Protein AF-A0A5K0VPQ0-F1 (afdb_monomer)

Solvent-accessible surface area (backbone atoms only — not comparable to full-atom values): 3478 Å² total; per-residue (Å²): 125,65,78,88,79,54,53,75,66,54,50,48,52,49,48,52,54,46,55,71,38,23,80,84,67,79,86,60,72,46,73,66,35,50,53,51,43,36,52,73,72,70,44,87,70,48,76,67,56,56,48,54,69,72,74,91

pLDDT: mean 70.82, std 9.48, range [41.31, 84.19]

Radius of gyration: 11.87 Å; Cα contacts (8 Å, |Δi|>4): 30; chains: 1; bounding box: 22×21×29 Å

Organism: NCBI:txid210225

Structure (mmCIF, N/CA/C/O backbone):
data_AF-A0A5K0VPQ0-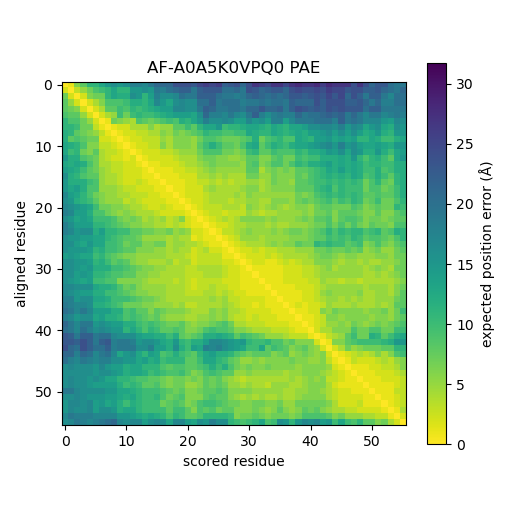F1
#
_entry.id   AF-A0A5K0VPQ0-F1
#
loop_
_atom_site.group_PDB
_atom_site.id
_atom_site.type_symbol
_atom_site.label_atom_id
_atom_site.label_alt_id
_atom_site.label_comp_id
_atom_site.label_asym_id
_atom_site.label_entity_id
_atom_site.label_seq_id
_atom_site.pdbx_PDB_ins_code
_atom_site.Cartn_x
_atom_site.Cartn_y
_atom_site.Cartn_z
_atom_site.occupancy
_atom_site.B_iso_or_equiv
_atom_site.auth_seq_id
_atom_site.auth_comp_id
_atom_site.auth_asym_id
_atom_site.auth_atom_id
_atom_site.pdbx_PDB_model_num
ATOM 1 N N . VAL A 1 1 ? -6.112 -16.209 10.441 1.00 41.31 1 VAL A N 1
ATOM 2 C CA . VAL A 1 1 ? -6.574 -15.734 11.780 1.00 41.31 1 VAL A CA 1
ATOM 3 C C . VAL A 1 1 ? -5.368 -15.246 12.587 1.00 41.31 1 VAL A C 1
ATOM 5 O O . VAL A 1 1 ? -4.997 -15.842 13.587 1.00 41.31 1 VAL A O 1
ATOM 8 N N . ILE A 1 2 ? -4.696 -14.198 12.094 1.00 47.75 2 ILE A N 1
ATOM 9 C CA . ILE A 1 2 ? -3.434 -13.676 12.663 1.00 47.75 2 ILE A CA 1
ATOM 10 C C . ILE A 1 2 ? -3.683 -12.378 13.464 1.00 47.75 2 ILE A C 1
ATOM 12 O O . ILE A 1 2 ? -2.878 -11.983 14.299 1.00 47.75 2 ILE A O 1
ATOM 16 N N . ALA A 1 3 ? -4.860 -11.764 13.296 1.00 50.03 3 ALA A N 1
ATOM 17 C CA . ALA A 1 3 ? -5.230 -10.494 13.919 1.00 50.03 3 ALA A CA 1
ATOM 18 C C . ALA A 1 3 ? -5.461 -10.553 15.443 1.00 50.03 3 ALA A C 1
ATOM 20 O O . ALA A 1 3 ? -5.425 -9.515 16.093 1.00 50.03 3 ALA A O 1
ATOM 21 N N . GLU A 1 4 ? -5.689 -11.732 16.031 1.00 55.94 4 GLU A N 1
ATOM 22 C CA . GLU A 1 4 ? -6.050 -11.841 17.456 1.00 55.94 4 GLU A CA 1
ATOM 23 C C . GLU A 1 4 ? -4.847 -11.848 18.414 1.00 55.94 4 GLU A C 1
ATOM 25 O O . GLU A 1 4 ? -5.042 -11.763 19.622 1.00 55.94 4 GLU A O 1
ATOM 30 N N . ASN A 1 5 ? -3.612 -11.922 17.903 1.00 53.03 5 ASN A N 1
ATOM 31 C CA . ASN A 1 5 ? -2.400 -12.022 18.732 1.00 53.03 5 ASN A CA 1
ATOM 32 C C . ASN A 1 5 ? -1.382 -10.892 18.492 1.00 53.03 5 ASN A C 1
ATOM 34 O O . ASN A 1 5 ? -0.244 -10.982 18.948 1.00 53.03 5 ASN A O 1
ATOM 38 N N . MET A 1 6 ? -1.773 -9.841 17.765 1.00 5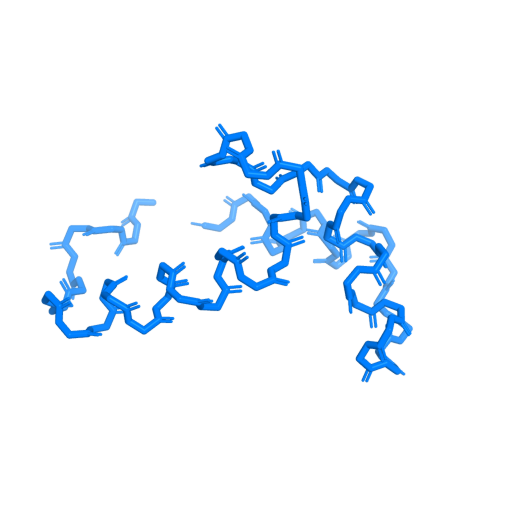7.06 6 MET A N 1
ATOM 39 C CA . MET A 1 6 ? -0.917 -8.687 17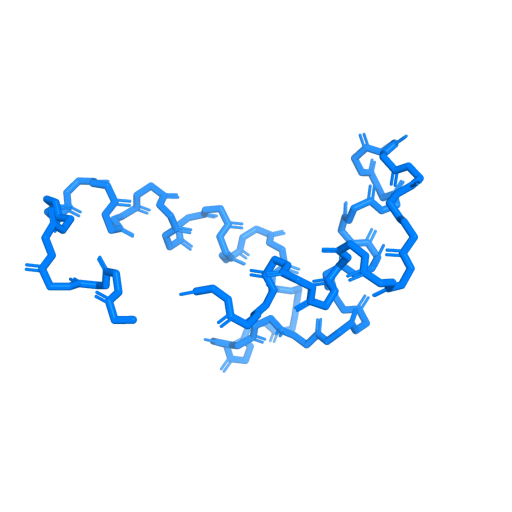.485 1.00 57.06 6 MET A CA 1
ATOM 40 C C . MET A 1 6 ? -1.190 -7.568 18.492 1.00 57.06 6 MET A C 1
ATOM 42 O O . MET A 1 6 ? -2.336 -7.166 18.694 1.00 57.06 6 MET A O 1
ATOM 46 N N . SER A 1 7 ? -0.134 -7.037 19.105 1.00 63.94 7 SER A N 1
ATOM 47 C CA . SER A 1 7 ? -0.215 -5.869 19.991 1.00 63.94 7 SER A CA 1
ATOM 48 C C . SER A 1 7 ? -0.773 -4.656 19.233 1.00 63.94 7 SER A C 1
ATOM 50 O O . SER A 1 7 ? -0.506 -4.498 18.042 1.00 63.94 7 SER A O 1
ATOM 52 N N . GLU A 1 8 ? -1.491 -3.744 19.901 1.00 66.44 8 GLU A N 1
ATOM 53 C CA . GLU A 1 8 ? -2.050 -2.528 19.270 1.00 66.44 8 GLU A CA 1
ATOM 54 C C . GLU A 1 8 ? -1.003 -1.699 18.499 1.00 66.44 8 GLU A C 1
ATOM 56 O O . GLU A 1 8 ? -1.321 -1.033 17.511 1.00 66.44 8 GLU A O 1
ATOM 61 N N . GLU A 1 9 ? 0.257 -1.758 18.929 1.00 66.88 9 GLU A N 1
ATOM 62 C CA . GLU A 1 9 ? 1.395 -1.127 18.260 1.00 66.88 9 GLU A CA 1
ATOM 63 C C . GLU A 1 9 ? 1.758 -1.811 16.935 1.00 66.88 9 GLU A C 1
ATOM 65 O O . GLU A 1 9 ? 1.994 -1.126 15.938 1.00 66.88 9 GLU A O 1
ATOM 70 N N . GLU A 1 10 ? 1.723 -3.144 16.880 1.00 62.50 10 GLU A N 1
ATOM 71 C CA . GLU A 1 10 ? 1.927 -3.894 15.639 1.00 62.50 10 GLU A CA 1
ATOM 72 C C . GLU A 1 10 ? 0.742 -3.725 14.692 1.00 62.50 10 GLU A C 1
ATOM 74 O O . GLU A 1 10 ? 0.940 -3.559 13.491 1.00 62.50 10 GLU A O 1
ATOM 79 N N . ILE A 1 11 ? -0.483 -3.650 15.222 1.00 67.25 11 ILE A N 1
ATOM 80 C CA . ILE A 1 11 ? -1.676 -3.314 14.435 1.00 67.25 11 ILE A CA 1
ATOM 81 C C . ILE A 1 11 ? -1.540 -1.910 13.840 1.00 67.25 11 ILE A C 1
ATOM 83 O O . ILE A 1 11 ? -1.853 -1.714 12.669 1.00 67.25 11 ILE A O 1
ATOM 87 N N . LYS A 1 12 ? -1.050 -0.921 14.599 1.00 70.88 12 LYS A N 1
ATOM 88 C CA . LYS A 1 12 ? -0.797 0.433 14.076 1.00 70.88 12 LYS A CA 1
ATOM 89 C C . LYS A 1 12 ? 0.300 0.453 13.017 1.00 70.88 12 LYS A C 1
ATOM 91 O O . LYS A 1 12 ? 0.122 1.124 12.002 1.00 70.88 12 LYS A O 1
ATOM 96 N N . GLY A 1 13 ? 1.400 -0.267 13.232 1.00 68.88 13 GLY A N 1
ATOM 97 C CA . GLY A 1 13 ? 2.491 -0.377 12.261 1.00 68.88 13 GLY A CA 1
ATOM 98 C C . GLY A 1 13 ? 2.031 -1.040 10.965 1.00 68.88 13 GLY A C 1
ATOM 99 O O . GLY A 1 13 ? 2.247 -0.500 9.878 1.00 68.88 13 GLY A O 1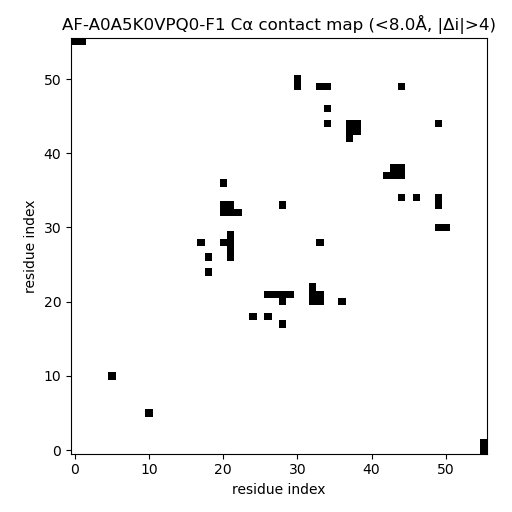
ATOM 100 N N . LEU A 1 14 ? 1.301 -2.149 11.086 1.00 71.19 14 LEU A N 1
ATOM 101 C CA . LEU A 1 14 ? 0.712 -2.856 9.957 1.00 71.19 14 LEU A CA 1
ATOM 102 C C . LEU A 1 14 ? -0.312 -1.971 9.245 1.00 71.19 14 LEU A C 1
ATOM 104 O O . LEU A 1 14 ? -0.242 -1.812 8.035 1.00 71.19 14 LEU A O 1
ATOM 108 N N . LYS A 1 15 ? -1.194 -1.288 9.979 1.00 71.94 15 LYS A N 1
ATOM 109 C CA . LYS A 1 15 ? -2.178 -0.362 9.405 1.00 71.94 15 LYS A CA 1
ATOM 110 C C . LYS A 1 15 ? -1.514 0.809 8.685 1.00 71.94 15 LYS A C 1
ATOM 112 O O . LYS A 1 15 ? -1.994 1.202 7.629 1.00 71.94 15 LYS A O 1
ATOM 117 N N . ALA A 1 16 ? -0.409 1.347 9.198 1.00 75.88 16 ALA A N 1
ATOM 118 C CA . ALA A 1 16 ? 0.347 2.408 8.534 1.00 75.88 16 ALA A CA 1
ATOM 119 C C . ALA A 1 16 ? 1.043 1.915 7.255 1.00 75.88 16 ALA A C 1
ATOM 121 O O . ALA A 1 16 ? 1.042 2.633 6.255 1.00 75.88 16 ALA A O 1
ATOM 122 N N . MET A 1 17 ? 1.584 0.690 7.257 1.00 74.25 17 MET A N 1
ATOM 123 C CA . MET A 1 17 ? 2.091 0.059 6.032 1.00 74.25 17 MET A CA 1
ATOM 124 C C . MET A 1 17 ? 0.967 -0.175 5.025 1.00 74.25 17 MET A C 1
ATOM 126 O O . MET A 1 17 ? 1.110 0.195 3.864 1.00 74.25 17 MET A O 1
ATOM 130 N N . PHE A 1 18 ? -0.170 -0.703 5.483 1.00 74.81 18 PHE A N 1
ATOM 131 C CA . PHE A 1 18 ? -1.332 -0.943 4.639 1.00 74.81 18 PHE A CA 1
ATOM 132 C C . PHE A 1 18 ? -1.858 0.356 4.029 1.00 74.81 18 PHE A C 1
ATOM 134 O O . PHE A 1 18 ? -2.068 0.411 2.829 1.00 74.81 18 PHE A O 1
ATOM 141 N N . THR A 1 19 ? -1.970 1.425 4.821 1.00 76.06 19 THR A N 1
ATOM 142 C CA . THR A 1 19 ? -2.441 2.747 4.361 1.00 76.06 19 THR A CA 1
ATOM 143 C C . THR A 1 19 ? -1.464 3.414 3.385 1.00 76.06 19 THR A C 1
ATOM 145 O O . THR A 1 19 ? -1.863 4.248 2.583 1.00 76.06 19 THR A O 1
ATOM 148 N N . ASN A 1 20 ? -0.171 3.084 3.446 1.00 75.44 20 ASN A N 1
ATOM 149 C CA . ASN A 1 20 ? 0.808 3.560 2.461 1.00 75.44 20 ASN A CA 1
ATOM 150 C C . ASN A 1 20 ? 0.701 2.823 1.117 1.00 75.44 20 ASN A C 1
ATOM 152 O O . ASN A 1 20 ? 1.161 3.340 0.100 1.00 75.44 20 ASN A O 1
ATOM 156 N N . MET A 1 21 ? 0.144 1.612 1.125 1.00 76.31 21 MET A N 1
ATOM 157 C CA . MET A 1 21 ? -0.059 0.777 -0.060 1.00 76.31 21 MET A CA 1
ATOM 158 C C . MET A 1 21 ? -1.443 0.993 -0.684 1.00 76.31 21 MET A C 1
ATOM 160 O O . MET A 1 21 ? -1.551 1.062 -1.906 1.00 76.31 21 MET A O 1
ATOM 164 N N . ASP A 1 22 ? -2.463 1.141 0.164 1.00 82.19 22 ASP A N 1
ATOM 165 C CA . ASP A 1 22 ? -3.836 1.549 -0.140 1.00 82.19 22 ASP A CA 1
ATOM 166 C C . ASP A 1 22 ? -3.827 2.992 -0.664 1.00 82.19 22 ASP A C 1
ATOM 168 O O . ASP A 1 22 ? -3.835 3.979 0.080 1.00 82.19 22 ASP A O 1
ATOM 172 N N . THR A 1 23 ? -3.690 3.106 -1.9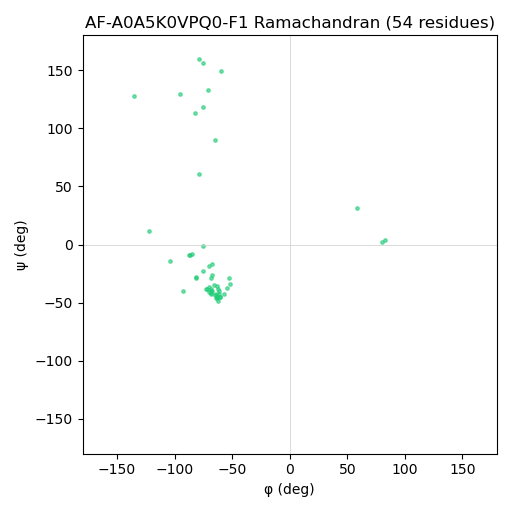80 1.00 77.31 23 THR A N 1
ATOM 173 C CA . THR A 1 23 ? -3.487 4.389 -2.651 1.00 77.31 23 THR A CA 1
ATOM 174 C C . THR A 1 23 ? -4.824 5.098 -2.834 1.00 77.31 23 THR A C 1
ATOM 176 O O . THR A 1 23 ? -4.863 6.333 -2.878 1.00 77.31 23 THR A O 1
ATOM 179 N N . ASP A 1 24 ? -5.907 4.324 -2.930 1.00 81.69 24 ASP A N 1
ATOM 180 C CA . ASP A 1 24 ? -7.273 4.817 -3.059 1.00 81.69 24 ASP A CA 1
ATOM 181 C C . ASP A 1 24 ? -7.961 5.098 -1.708 1.00 81.69 24 ASP A C 1
ATOM 183 O O . ASP A 1 24 ? -8.996 5.771 -1.677 1.00 81.69 24 ASP A O 1
ATOM 187 N N . LYS A 1 25 ? -7.337 4.702 -0.590 1.00 77.25 25 LYS A N 1
ATOM 188 C CA . LYS A 1 25 ? -7.852 4.846 0.782 1.00 77.25 25 LYS A CA 1
ATOM 189 C C . LYS A 1 25 ? -9.200 4.153 0.977 1.00 77.25 25 LYS A C 1
ATOM 191 O O . LYS A 1 25 ? -10.017 4.613 1.784 1.00 77.25 25 LYS A O 1
ATOM 196 N N . SER A 1 26 ? -9.445 3.062 0.258 1.00 81.44 26 SER A N 1
ATOM 197 C CA . SER A 1 26 ? -10.644 2.235 0.414 1.00 81.44 26 SER A CA 1
ATOM 198 C C . SER A 1 26 ? -10.678 1.503 1.759 1.00 81.44 26 SER A C 1
ATOM 200 O O . SER A 1 26 ? -11.740 1.053 2.196 1.00 81.44 26 SER A O 1
ATOM 202 N N . GLY A 1 27 ? -9.538 1.413 2.453 1.00 76.69 27 GLY A N 1
ATOM 203 C CA . GLY A 1 27 ? -9.365 0.626 3.670 1.00 76.69 27 GLY A CA 1
ATOM 204 C C . GLY A 1 27 ? -9.078 -0.849 3.389 1.00 76.69 27 GLY A C 1
ATOM 205 O O . GLY A 1 27 ? -8.971 -1.635 4.334 1.00 76.69 27 GLY A O 1
ATOM 206 N N . THR A 1 28 ? -8.936 -1.228 2.117 1.00 79.25 28 THR A N 1
ATOM 207 C CA . THR A 1 28 ? -8.609 -2.579 1.659 1.00 79.25 28 THR A CA 1
ATOM 208 C C . THR A 1 28 ? -7.551 -2.499 0.575 1.00 79.25 28 THR A C 1
ATOM 210 O O . THR A 1 28 ? -7.758 -1.819 -0.415 1.00 79.25 28 THR A O 1
ATOM 213 N 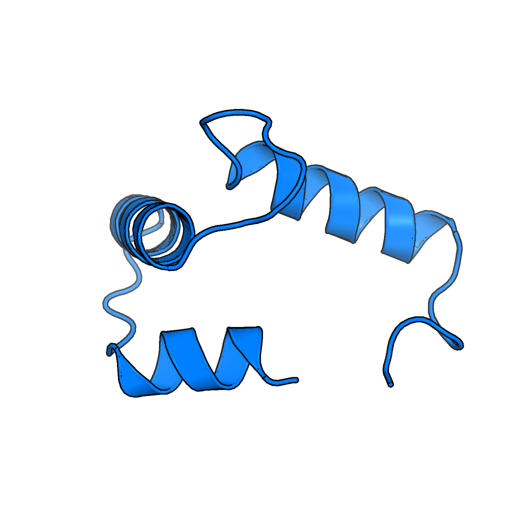N . ILE A 1 29 ? -6.448 -3.236 0.702 1.00 80.75 29 ILE A N 1
ATOM 214 C CA . ILE A 1 29 ? -5.495 -3.314 -0.407 1.00 80.75 29 ILE A CA 1
ATOM 215 C C . ILE A 1 29 ? -6.080 -4.231 -1.472 1.00 80.75 29 ILE A C 1
ATOM 217 O O . ILE A 1 29 ? -6.279 -5.426 -1.236 1.00 80.75 29 ILE A O 1
ATOM 221 N N . THR A 1 30 ? -6.317 -3.687 -2.656 1.00 82.75 30 THR A N 1
ATOM 222 C CA . THR A 1 30 ? -6.679 -4.492 -3.820 1.00 82.75 30 THR A CA 1
ATOM 223 C C . THR A 1 30 ? -5.449 -5.156 -4.434 1.00 82.75 30 THR A C 1
ATOM 225 O O . THR A 1 30 ? -4.307 -4.736 -4.243 1.00 82.75 30 THR A O 1
ATOM 228 N N . TYR A 1 31 ? -5.665 -6.220 -5.210 1.00 79.00 31 TYR A N 1
ATOM 229 C CA . TYR A 1 31 ? -4.574 -6.911 -5.901 1.00 79.00 31 TYR A CA 1
ATOM 230 C C . TYR A 1 31 ? -3.734 -5.956 -6.768 1.00 79.00 31 TYR A C 1
ATOM 232 O O . TYR A 1 31 ? -2.511 -6.080 -6.828 1.00 79.00 31 TYR A O 1
ATOM 240 N N . GLU A 1 32 ? -4.380 -4.980 -7.409 1.00 81.62 32 GLU A N 1
ATOM 241 C CA . GLU A 1 32 ? -3.703 -3.986 -8.242 1.00 81.62 32 GLU A CA 1
ATOM 242 C C . GLU A 1 32 ? -2.833 -3.034 -7.421 1.00 81.62 32 GLU A C 1
ATOM 244 O O . GLU A 1 32 ? -1.696 -2.763 -7.809 1.00 81.62 32 GLU A O 1
ATOM 249 N N . GLU A 1 33 ? -3.313 -2.580 -6.265 1.00 84.19 33 GLU A N 1
ATOM 250 C CA . GLU A 1 33 ? -2.549 -1.720 -5.357 1.00 84.19 33 GLU A CA 1
ATOM 251 C C . GLU A 1 33 ? -1.384 -2.458 -4.712 1.00 84.19 33 GLU A C 1
ATOM 253 O O . GLU A 1 33 ? -0.283 -1.915 -4.638 1.00 84.19 33 GLU A O 1
ATOM 258 N N . LEU A 1 34 ? -1.578 -3.721 -4.326 1.00 80.69 34 LEU A N 1
ATOM 259 C CA . LEU A 1 34 ? -0.498 -4.559 -3.815 1.00 80.69 34 LEU A CA 1
ATOM 260 C C . LEU A 1 34 ? 0.569 -4.768 -4.894 1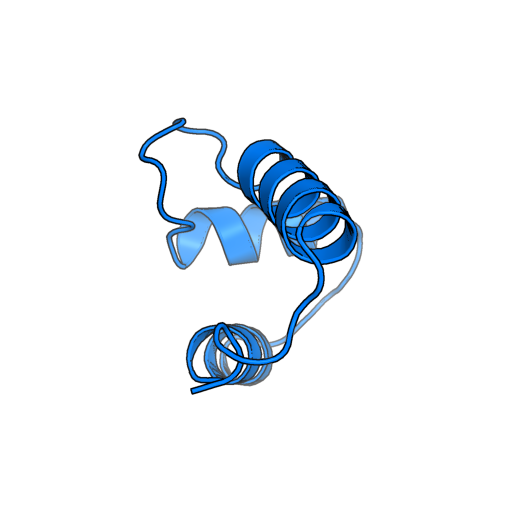.00 80.69 34 LEU A C 1
ATOM 262 O O . LEU A 1 34 ? 1.753 -4.541 -4.653 1.00 80.69 34 LEU A O 1
ATOM 266 N N . LYS A 1 35 ? 0.158 -5.130 -6.115 1.00 78.62 35 LYS A N 1
ATOM 267 C CA . LYS A 1 35 ? 1.052 -5.329 -7.266 1.00 78.62 35 LYS A CA 1
ATOM 268 C C . LYS A 1 35 ? 1.804 -4.048 -7.624 1.00 78.62 35 LYS A C 1
ATOM 270 O O . LYS A 1 35 ? 3.014 -4.088 -7.840 1.00 78.62 35 LYS A O 1
ATOM 275 N N . SER A 1 36 ? 1.110 -2.914 -7.657 1.00 79.75 36 SER A N 1
ATOM 276 C CA . SER A 1 36 ? 1.686 -1.600 -7.952 1.00 79.75 36 SER A CA 1
ATOM 277 C C . SER A 1 36 ? 2.625 -1.124 -6.837 1.00 79.75 36 SER A C 1
ATOM 279 O O . SER A 1 36 ? 3.735 -0.662 -7.111 1.00 79.75 36 SER A O 1
ATOM 281 N N . GLY A 1 37 ? 2.236 -1.305 -5.574 1.00 79.75 37 GLY A N 1
ATOM 282 C CA . GLY A 1 37 ? 3.040 -0.989 -4.395 1.00 79.75 37 GLY A CA 1
ATOM 283 C C . GLY A 1 37 ? 4.318 -1.823 -4.322 1.00 79.75 37 GLY A C 1
ATOM 284 O O . GLY A 1 37 ? 5.401 -1.281 -4.112 1.00 79.75 37 GLY A O 1
ATOM 285 N N . LEU A 1 38 ? 4.229 -3.126 -4.590 1.00 76.50 38 LEU A N 1
ATOM 286 C CA . LEU A 1 38 ? 5.386 -4.024 -4.639 1.00 76.50 38 LEU A CA 1
ATOM 287 C C . LEU A 1 38 ? 6.3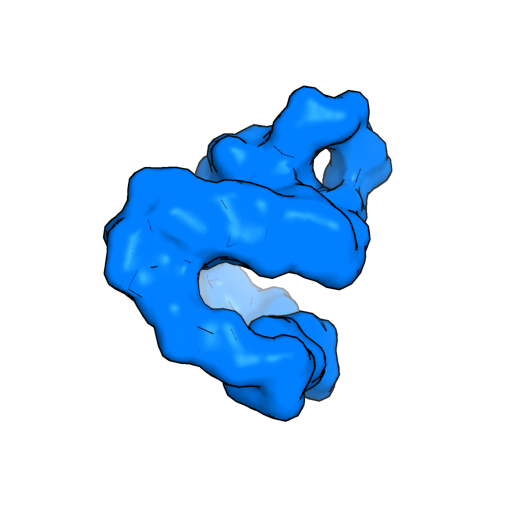09 -3.717 -5.821 1.00 76.50 38 LEU A C 1
ATOM 289 O O . LEU A 1 38 ? 7.530 -3.688 -5.651 1.00 76.50 38 LEU A O 1
ATOM 293 N N . ALA A 1 39 ? 5.740 -3.401 -6.988 1.00 75.75 39 ALA A N 1
ATOM 294 C CA . ALA A 1 39 ? 6.507 -2.949 -8.145 1.00 75.75 39 ALA A CA 1
ATOM 295 C C . ALA A 1 39 ? 7.259 -1.638 -7.853 1.00 75.75 39 ALA A C 1
ATOM 297 O O . ALA A 1 39 ? 8.423 -1.502 -8.234 1.00 75.75 39 ALA A O 1
ATOM 298 N N . ARG A 1 40 ? 6.636 -0.696 -7.129 1.00 74.00 40 ARG A N 1
ATOM 299 C CA . ARG A 1 40 ? 7.270 0.551 -6.661 1.00 74.00 40 ARG A CA 1
ATOM 300 C C . ARG A 1 40 ? 8.386 0.314 -5.648 1.00 74.00 40 ARG A C 1
ATOM 302 O O . ARG A 1 40 ? 9.376 1.038 -5.672 1.00 74.00 40 ARG A O 1
ATOM 309 N N . LEU A 1 41 ? 8.247 -0.698 -4.794 1.00 67.56 41 LEU A N 1
ATOM 310 C CA . LEU A 1 41 ? 9.276 -1.110 -3.835 1.00 67.56 41 LEU A CA 1
ATOM 311 C C . LEU A 1 41 ? 10.436 -1.882 -4.495 1.00 67.56 41 LEU A C 1
ATOM 313 O O . LEU A 1 41 ? 11.394 -2.242 -3.817 1.00 67.56 41 LEU A O 1
ATOM 317 N N . GLY A 1 42 ? 10.381 -2.121 -5.811 1.00 61.16 42 GLY A N 1
ATOM 318 C CA . GLY A 1 42 ? 11.431 -2.811 -6.567 1.00 61.16 42 GLY A CA 1
ATOM 319 C C . GLY A 1 42 ? 11.391 -4.335 -6.442 1.00 61.16 42 GLY A C 1
ATOM 320 O O . GLY A 1 42 ? 12.217 -5.024 -7.043 1.00 61.16 42 GLY A O 1
ATOM 321 N N . SER A 1 43 ? 10.412 -4.873 -5.712 1.00 63.56 43 SER A N 1
ATOM 322 C CA . SER A 1 43 ? 10.207 -6.310 -5.578 1.00 63.56 43 SER A CA 1
ATOM 323 C C . SER A 1 43 ? 9.421 -6.831 -6.776 1.00 63.56 43 SER A C 1
ATOM 325 O O . SER A 1 43 ? 8.239 -6.537 -6.952 1.00 63.56 43 SER A O 1
ATOM 327 N N . ARG A 1 44 ? 10.068 -7.653 -7.607 1.00 62.41 44 ARG A N 1
ATOM 328 C CA . ARG A 1 44 ? 9.404 -8.452 -8.649 1.00 62.41 44 ARG A CA 1
ATOM 329 C C . ARG A 1 44 ? 8.751 -9.685 -8.021 1.00 62.41 44 ARG A C 1
ATOM 331 O O . ARG A 1 44 ? 9.130 -10.811 -8.330 1.00 62.41 44 ARG A O 1
ATOM 338 N N . LEU A 1 45 ? 7.811 -9.474 -7.106 1.00 66.50 45 LEU A N 1
ATOM 339 C CA . LEU A 1 45 ? 7.012 -10.572 -6.572 1.00 66.50 45 LEU A CA 1
ATOM 340 C C . LEU A 1 45 ? 6.060 -11.060 -7.665 1.00 66.50 45 LEU A C 1
ATOM 342 O O . LEU A 1 45 ? 5.435 -10.268 -8.375 1.00 66.50 45 LEU A O 1
ATOM 346 N N . SER A 1 46 ? 5.999 -12.377 -7.832 1.00 71.38 46 SER A N 1
ATOM 347 C CA . SER A 1 46 ? 5.113 -13.004 -8.813 1.00 71.38 46 SER A CA 1
ATOM 348 C C . SER A 1 46 ? 3.670 -12.973 -8.317 1.00 71.38 46 SER A C 1
ATOM 350 O O . SER A 1 46 ? 3.427 -12.951 -7.114 1.00 71.38 46 SER A O 1
ATOM 352 N N . GLU A 1 47 ? 2.702 -13.040 -9.231 1.00 71.44 47 GLU A N 1
ATOM 353 C CA . GLU A 1 47 ? 1.265 -13.002 -8.902 1.00 71.44 47 GLU A CA 1
ATOM 354 C C . GLU A 1 47 ? 0.875 -14.041 -7.834 1.00 71.44 47 GLU A C 1
ATOM 356 O O . GLU A 1 47 ? 0.043 -13.771 -6.973 1.00 71.44 47 GLU A O 1
ATOM 361 N N . ALA A 1 48 ? 1.534 -15.205 -7.843 1.00 74.62 48 ALA A N 1
ATOM 362 C CA . ALA A 1 48 ? 1.371 -16.247 -6.834 1.00 74.62 48 ALA A CA 1
ATOM 363 C C . ALA A 1 48 ? 1.827 -15.810 -5.430 1.00 74.62 48 ALA A C 1
ATOM 365 O O . ALA A 1 48 ? 1.120 -16.062 -4.459 1.00 74.62 48 ALA A O 1
ATOM 366 N N . GLU A 1 49 ? 2.962 -15.118 -5.317 1.00 71.75 49 GLU A N 1
ATOM 367 C CA . GLU A 1 49 ? 3.494 -14.660 -4.027 1.00 71.75 49 GLU A CA 1
ATOM 368 C C . GLU A 1 49 ? 2.674 -13.505 -3.455 1.00 71.75 49 GLU A C 1
ATOM 370 O O . GLU A 1 49 ? 2.387 -13.472 -2.262 1.00 71.75 49 GLU A O 1
ATOM 375 N N . VAL A 1 50 ? 2.217 -12.602 -4.326 1.00 74.06 50 VAL A N 1
ATOM 376 C CA . VAL A 1 50 ? 1.270 -11.535 -3.973 1.00 74.06 50 VAL A CA 1
ATOM 377 C C . VAL A 1 50 ? -0.011 -12.133 -3.388 1.00 74.06 50 VAL A C 1
ATOM 379 O O . VAL A 1 50 ? -0.526 -11.656 -2.380 1.00 74.06 50 VAL A O 1
ATOM 382 N N . ARG A 1 51 ? -0.506 -13.214 -3.994 1.00 72.44 51 ARG A N 1
ATOM 383 C CA . ARG A 1 51 ? -1.725 -13.889 -3.550 1.00 72.44 51 ARG A CA 1
ATOM 384 C C . ARG A 1 51 ? -1.528 -14.657 -2.246 1.00 72.44 51 ARG A C 1
ATOM 386 O O . ARG A 1 51 ? -2.405 -14.603 -1.397 1.00 72.44 51 ARG A O 1
ATOM 393 N N . GLN A 1 52 ? -0.373 -15.294 -2.051 1.00 73.19 52 GLN A N 1
ATOM 394 C CA . GLN A 1 52 ? -0.027 -15.917 -0.769 1.00 73.19 52 GLN A CA 1
ATOM 395 C C . GLN A 1 52 ? 0.080 -14.900 0.372 1.00 73.19 52 GLN A C 1
ATOM 397 O O . GLN A 1 52 ? -0.311 -15.215 1.489 1.00 73.19 52 GLN A O 1
ATOM 402 N N . LEU A 1 53 ? 0.570 -13.688 0.097 1.00 70.75 53 LEU A N 1
ATOM 403 C CA . LEU A 1 53 ? 0.601 -12.605 1.083 1.00 70.75 53 LEU A CA 1
ATOM 404 C C . LEU A 1 53 ? -0.800 -12.088 1.447 1.00 70.75 53 LEU A C 1
ATOM 406 O O . LEU A 1 53 ? -0.985 -11.616 2.561 1.00 70.75 53 LEU A O 1
ATOM 410 N N . MET A 1 54 ? -1.772 -12.167 0.530 1.00 70.12 54 MET A N 1
ATOM 411 C CA . MET A 1 54 ? -3.161 -11.757 0.786 1.00 70.12 54 MET A CA 1
ATOM 412 C C . MET A 1 54 ? -4.003 -12.809 1.520 1.00 70.12 54 MET A C 1
ATOM 414 O O . MET A 1 54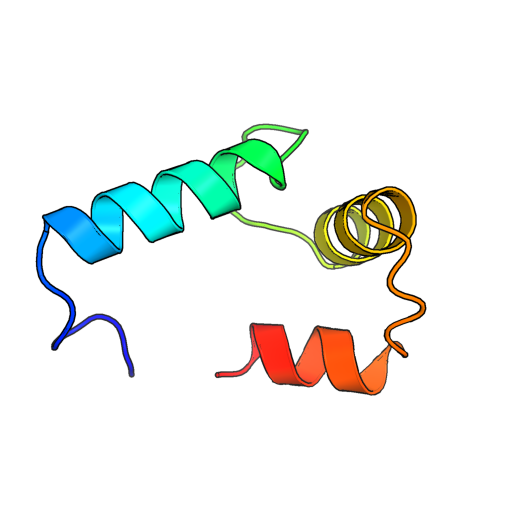 ? -4.958 -12.438 2.193 1.00 70.12 54 MET A O 1
ATOM 418 N N . ASP A 1 55 ? -3.696 -14.099 1.360 1.00 65.44 55 ASP A N 1
ATOM 419 C CA . ASP A 1 55 ? -4.481 -15.212 1.928 1.00 65.44 55 ASP A CA 1
ATOM 420 C C . ASP A 1 55 ? -4.065 -15.589 3.373 1.00 65.44 55 ASP A C 1
ATOM 422 O O . ASP A 1 55 ? -4.733 -16.395 4.019 1.00 65.44 55 ASP A O 1
ATOM 426 N N . ALA A 1 56 ? -2.957 -15.034 3.883 1.00 52.81 56 ALA A N 1
ATOM 427 C CA . ALA A 1 56 ? -2.392 -15.337 5.208 1.00 52.81 56 ALA A CA 1
ATOM 428 C C . ALA A 1 56 ? -3.053 -14.533 6.349 1.00 52.81 56 ALA A C 1
ATOM 430 O O . ALA A 1 56 ? -3.449 -15.149 7.376 1.00 52.81 56 ALA A O 1
#

Sequence (56 aa):
VIAENMSEEEIKGLKAMFTNMDTDKSGTITYEELKSGLARLGSRLSEAEVRQLMDA

Nearest PDB structures (foldseek):
  2kn2-assembly1_A  TM=7.698E-01  e=1.904E-02  Glycine max
  1j7o-assembly1_A  TM=7.823E-01  e=3.017E-02  Homo sapiens
  1j7p-assembly1_A  TM=8.092E-01  e=8.097E-02  Homo sapiens
  6dah-assembly4_D  TM=6.288E-01  e=3.017E-02  Homo sapiens
  7yv9-assembly1_J  TM=5.725E-01  e=3.017E-02  Mus musculus

Secondary structure (DSSP, 8-state):
--GGG--HHHHHHHHHHHHHH-SS-SSS--HHHHHHHHHHTT----HHHHHHHHH-

Mean predicted aligned error: 8.72 Å

Foldseek 3Di:
DPVPPDDVVRVVVVQVVQCVLPPVNPSDRDLVSLCVVCVVVVHPDDSVRSVVVVVD

InterPro domains:
  IPR002048 EF-hand domain [PF00036] (14-40)
  IPR002048 EF-hand domain [PS50222] (9-44)
  IPR002048 EF-hand domain [SM00054] (13-41)
  IPR002048 EF-hand domain [cd00051] (14-55)
  IPR011992 EF-hand domain pair [SSF47473] (2-55)
  IPR018247 EF-Hand 1, calcium-binding site [PS00018] (22-34)